Protein AF-A0A0A1VB60-F1 (afdb_monomer_lite)

Radius of gyration: 10.87 Å; chains: 1; bounding box: 24×30×31 Å

pLDDT: mean 89.46, std 11.12, range [37.34, 97.56]

Sequence (68 aa):
MSMVYIRKTYGLTVKVGDQVSIRKGAGTWFDGLQGKLLRAHGQYLVVAGETWRGNFHPNDVEPLEAKQ

Secondary structure (DSSP, 8-state):
--HHHHHHHHT----TT-EEEEPTTSSSTTTT-EEEEEEEETTEEEEE-SS-EEEE-GGGEEEPP---

Structure (mmCIF, N/CA/C/O backbone):
data_AF-A0A0A1VB60-F1
#
_entry.id   AF-A0A0A1VB60-F1
#
loop_
_atom_site.group_PDB
_atom_site.id
_atom_site.type_symbol
_atom_site.label_atom_id
_atom_site.label_alt_id
_atom_site.label_comp_id
_atom_site.label_asym_id
_atom_site.label_entity_id
_atom_site.label_seq_id
_atom_site.pdbx_PDB_ins_code
_atom_site.Cartn_x
_atom_site.Cartn_y
_atom_site.Cartn_z
_atom_site.occupancy
_atom_site.B_iso_or_equiv
_atom_site.auth_seq_id
_atom_site.auth_comp_id
_atom_site.auth_asym_id
_atom_site.auth_atom_id
_atom_site.pdbx_PDB_model_num
ATOM 1 N N . MET A 1 1 ? -3.118 -5.985 -12.979 1.00 75.75 1 MET A N 1
ATOM 2 C CA . MET A 1 1 ? -3.376 -6.977 -11.911 1.00 75.75 1 MET A CA 1
ATOM 3 C C . MET A 1 1 ? -4.441 -6.438 -10.972 1.00 75.75 1 MET A C 1
ATOM 5 O O . MET A 1 1 ? -4.505 -5.228 -10.789 1.00 75.75 1 MET A O 1
ATOM 9 N N . SER A 1 2 ? -5.310 -7.301 -10.441 1.00 86.31 2 SER A N 1
ATOM 10 C CA . SER A 1 2 ? -6.377 -6.896 -9.517 1.00 86.31 2 SER A CA 1
ATOM 11 C C . SER A 1 2 ? -5.882 -6.877 -8.066 1.00 86.31 2 SER A C 1
ATOM 13 O O . SER A 1 2 ? -4.939 -7.587 -7.720 1.00 86.31 2 SER A O 1
ATOM 15 N N . MET A 1 3 ? -6.550 -6.109 -7.196 1.00 88.81 3 MET A N 1
ATOM 16 C CA . MET A 1 3 ? -6.255 -6.099 -5.754 1.00 88.81 3 MET A CA 1
ATOM 17 C C . MET A 1 3 ? -6.354 -7.506 -5.141 1.00 88.81 3 MET A C 1
ATOM 19 O O . MET A 1 3 ? -5.537 -7.883 -4.310 1.00 88.81 3 MET A O 1
ATOM 23 N N . VAL A 1 4 ? -7.321 -8.312 -5.592 1.00 89.44 4 VAL A N 1
ATOM 24 C CA . VAL A 1 4 ? -7.502 -9.701 -5.137 1.00 89.44 4 VAL A CA 1
ATOM 25 C C . VAL A 1 4 ? -6.280 -10.559 -5.468 1.00 89.44 4 VAL A C 1
ATOM 27 O O . VAL A 1 4 ? -5.811 -11.307 -4.614 1.00 89.44 4 VAL A O 1
ATOM 30 N N . TYR A 1 5 ? -5.733 -10.421 -6.680 1.00 90.31 5 TYR A N 1
ATOM 31 C CA . TYR A 1 5 ? -4.531 -11.148 -7.081 1.00 90.31 5 TYR A CA 1
ATOM 32 C C . TYR A 1 5 ? -3.323 -10.763 -6.220 1.00 90.31 5 TYR A C 1
ATOM 34 O O . TYR A 1 5 ? -2.626 -11.645 -5.722 1.00 90.31 5 TYR A O 1
ATOM 42 N N . ILE A 1 6 ? -3.097 -9.462 -6.006 1.00 90.25 6 ILE A N 1
ATOM 43 C CA . ILE A 1 6 ? -1.975 -8.972 -5.191 1.00 90.25 6 ILE A CA 1
ATOM 44 C C . ILE A 1 6 ? -2.087 -9.504 -3.761 1.00 90.25 6 ILE A C 1
ATOM 46 O O . ILE A 1 6 ? -1.134 -10.077 -3.244 1.00 90.25 6 ILE A O 1
ATOM 50 N N . ARG A 1 7 ? -3.267 -9.409 -3.144 1.00 90.62 7 ARG A N 1
ATOM 51 C CA . ARG A 1 7 ? -3.487 -9.921 -1.784 1.00 90.62 7 ARG A CA 1
ATOM 52 C C . ARG A 1 7 ? -3.178 -11.406 -1.661 1.00 90.62 7 ARG A C 1
ATOM 54 O O . ARG A 1 7 ? -2.485 -11.804 -0.734 1.00 90.62 7 ARG A O 1
ATOM 61 N N . LYS A 1 8 ? -3.633 -12.214 -2.623 1.00 91.81 8 LYS A N 1
ATOM 62 C CA . LYS A 1 8 ? -3.353 -13.655 -2.640 1.00 91.81 8 LYS A CA 1
ATOM 63 C C . LYS A 1 8 ? -1.868 -13.959 -2.862 1.00 91.81 8 LYS A C 1
ATOM 65 O O . LYS A 1 8 ? -1.348 -14.879 -2.247 1.00 91.81 8 LYS A O 1
ATOM 70 N N . THR A 1 9 ? -1.203 -13.199 -3.729 1.00 92.44 9 THR A N 1
ATOM 71 C CA . THR A 1 9 ? 0.205 -13.428 -4.098 1.00 92.44 9 THR A CA 1
ATOM 72 C C . THR A 1 9 ? 1.161 -13.047 -2.970 1.00 92.44 9 THR A C 1
ATOM 74 O O . THR A 1 9 ? 2.123 -13.762 -2.723 1.00 92.44 9 THR A O 1
ATOM 77 N N . TYR A 1 10 ? 0.882 -11.942 -2.276 1.00 90.56 10 TYR A N 1
ATOM 78 C CA . TYR A 1 10 ? 1.764 -11.376 -1.251 1.00 90.56 10 TYR A CA 1
ATOM 79 C C . TYR A 1 10 ? 1.259 -11.590 0.184 1.00 90.56 10 TYR A C 1
ATOM 81 O O . TYR A 1 10 ? 1.830 -11.048 1.121 1.00 90.56 10 TYR A O 1
ATOM 89 N N . GLY A 1 11 ? 0.174 -12.349 0.377 1.00 89.25 11 GLY A N 1
ATOM 90 C CA . GLY A 1 11 ? -0.385 -12.628 1.705 1.00 89.25 11 GLY A CA 1
ATOM 91 C C . GLY A 1 11 ? -0.958 -11.399 2.422 1.00 89.25 11 GLY A C 1
ATOM 92 O O . GLY A 1 11 ? -1.027 -11.381 3.647 1.00 89.25 11 GLY A O 1
ATOM 93 N N . LEU A 1 12 ? -1.364 -10.362 1.684 1.00 88.19 12 LEU A N 1
ATOM 94 C CA . LEU A 1 12 ? -1.837 -9.109 2.273 1.00 88.19 12 LEU A CA 1
ATOM 95 C C . LEU A 1 12 ? -3.300 -9.185 2.721 1.00 88.19 12 LEU A C 1
ATOM 97 O O . LEU A 1 12 ? -4.203 -9.533 1.952 1.00 88.19 12 LEU A O 1
ATOM 101 N N . THR A 1 13 ? -3.556 -8.736 3.946 1.00 90.44 13 THR A N 1
ATOM 102 C CA . THR A 1 13 ? -4.907 -8.648 4.516 1.00 90.44 13 THR A CA 1
ATOM 103 C C . THR A 1 13 ? -5.628 -7.349 4.147 1.00 90.44 13 THR A C 1
ATOM 105 O O . THR A 1 13 ? -6.857 -7.365 4.062 1.00 90.44 13 THR A O 1
ATOM 108 N N . VAL A 1 14 ? -4.890 -6.279 3.826 1.00 90.88 14 VAL A N 1
ATOM 109 C CA . VAL A 1 14 ? -5.418 -4.935 3.517 1.00 90.88 14 VAL A CA 1
ATOM 110 C C . VAL A 1 14 ? -6.324 -4.904 2.281 1.00 90.88 14 VAL A C 1
ATOM 112 O O . VAL A 1 14 ? -6.099 -5.619 1.300 1.00 90.88 14 VAL A O 1
ATOM 115 N N . LYS A 1 15 ? -7.349 -4.050 2.302 1.00 92.75 15 LYS A N 1
ATOM 116 C CA . LYS A 1 15 ? -8.273 -3.781 1.185 1.00 92.75 15 LYS A CA 1
ATOM 117 C C . LYS A 1 15 ? -8.250 -2.303 0.791 1.00 92.75 15 LYS A C 1
ATOM 119 O O . LYS A 1 15 ? -7.793 -1.436 1.528 1.00 92.75 15 LYS A O 1
ATOM 124 N N . VAL A 1 16 ? -8.769 -2.009 -0.403 1.00 93.94 16 VAL A N 1
ATOM 125 C CA . VAL A 1 16 ? -8.992 -0.621 -0.831 1.00 93.94 16 VAL A CA 1
ATOM 126 C C . VAL A 1 16 ? -9.845 0.098 0.210 1.00 93.94 16 VAL A C 1
ATOM 128 O O . VAL A 1 16 ? -10.899 -0.396 0.603 1.00 93.94 16 VAL A O 1
ATOM 131 N N . GLY A 1 17 ? -9.385 1.273 0.618 1.00 94.00 17 GLY A N 1
ATOM 132 C CA . GLY A 1 17 ? -10.003 2.104 1.635 1.00 94.00 17 GLY A CA 1
ATOM 133 C C . GLY A 1 17 ? -9.358 1.986 3.012 1.00 94.00 17 GLY A C 1
ATOM 134 O O . GLY A 1 17 ? -9.566 2.897 3.811 1.00 94.00 17 GLY A O 1
ATOM 135 N N . ASP A 1 18 ? -8.570 0.941 3.271 1.00 94.62 18 ASP A N 1
ATOM 136 C CA . ASP A 1 18 ? -7.888 0.774 4.554 1.00 94.62 18 ASP A CA 1
ATOM 137 C C . ASP A 1 18 ? -6.774 1.803 4.735 1.00 94.62 18 ASP A C 1
ATOM 139 O O . ASP A 1 18 ? -6.123 2.225 3.771 1.00 94.62 18 ASP A O 1
ATOM 143 N N . GLN A 1 19 ? -6.534 2.160 5.994 1.00 95.81 19 GLN A N 1
ATOM 144 C CA . GLN A 1 19 ? -5.333 2.879 6.377 1.00 95.81 19 GLN A CA 1
ATOM 145 C C . GLN A 1 19 ? -4.179 1.880 6.516 1.00 95.81 19 GLN A C 1
ATOM 147 O O . GLN A 1 19 ? -4.320 0.825 7.135 1.00 95.81 19 GLN A O 1
ATOM 152 N N . VAL A 1 20 ? -3.038 2.218 5.931 1.00 95.38 20 VAL A N 1
ATOM 153 C CA . VAL A 1 20 ? -1.837 1.382 5.891 1.00 95.38 20 VAL A CA 1
ATOM 154 C C . VAL A 1 20 ? -0.609 2.211 6.247 1.00 95.38 20 VAL A C 1
ATOM 156 O O . VAL A 1 20 ? -0.627 3.439 6.130 1.00 95.38 20 VAL A O 1
ATOM 159 N N . SER A 1 21 ? 0.459 1.539 6.663 1.00 95.06 21 SER A N 1
ATOM 160 C CA . SER A 1 21 ? 1.776 2.138 6.867 1.00 95.06 21 SER A CA 1
ATOM 161 C C . SER A 1 21 ? 2.721 1.696 5.760 1.00 95.06 21 SER A C 1
ATOM 163 O O . SER A 1 21 ? 2.666 0.553 5.308 1.00 95.06 21 SER A O 1
ATOM 165 N N . ILE A 1 22 ? 3.611 2.586 5.335 1.00 95.12 22 ILE A N 1
ATOM 166 C CA . ILE A 1 22 ? 4.760 2.202 4.522 1.00 95.12 22 ILE A CA 1
ATOM 167 C C . ILE A 1 22 ? 5.832 1.671 5.470 1.00 95.12 22 ILE A C 1
ATOM 169 O O . ILE A 1 22 ? 6.226 2.353 6.422 1.00 95.12 22 ILE A O 1
ATOM 173 N N . ARG A 1 23 ? 6.279 0.439 5.237 1.00 93.38 23 ARG A N 1
ATOM 174 C CA . ARG A 1 23 ? 7.284 -0.244 6.052 1.00 93.38 23 ARG A CA 1
ATOM 175 C C . ARG A 1 23 ? 8.566 0.585 6.123 1.00 93.38 23 ARG A C 1
ATOM 177 O O . ARG A 1 23 ? 9.054 1.081 5.109 1.00 93.38 23 ARG A O 1
ATOM 184 N N . LYS A 1 24 ? 9.153 0.708 7.315 1.00 84.50 24 LYS A N 1
ATOM 185 C CA . LYS A 1 24 ? 10.482 1.323 7.465 1.00 84.50 24 LYS A CA 1
ATOM 186 C C . LYS A 1 24 ? 11.545 0.437 6.814 1.00 84.50 24 LYS A C 1
ATOM 188 O O . LYS A 1 24 ? 11.594 -0.759 7.089 1.00 84.50 24 LYS A O 1
ATOM 193 N N . GLY A 1 25 ? 12.407 1.022 5.988 1.00 80.56 25 GLY A N 1
ATOM 194 C CA . GLY A 1 25 ? 13.385 0.280 5.194 1.00 80.56 25 GLY A CA 1
ATOM 195 C C . GLY A 1 25 ? 12.862 -0.159 3.825 1.00 80.56 25 GLY A C 1
ATOM 196 O O . GLY A 1 25 ? 13.521 -0.961 3.168 1.00 80.56 25 GLY A O 1
ATOM 197 N N . ALA A 1 26 ? 11.719 0.371 3.372 1.00 82.31 26 ALA A N 1
ATOM 198 C CA . ALA A 1 26 ? 11.259 0.212 1.990 1.00 82.31 26 ALA A CA 1
ATOM 199 C C . ALA A 1 26 ? 12.152 0.969 0.987 1.00 82.31 26 ALA A C 1
ATOM 201 O O . ALA A 1 26 ? 12.031 0.781 -0.223 1.00 82.31 26 ALA A O 1
ATOM 202 N N . GLY A 1 27 ? 13.060 1.825 1.476 1.00 81.12 27 GLY A N 1
ATOM 203 C CA . GLY A 1 27 ? 13.971 2.594 0.629 1.00 81.12 27 GLY A CA 1
ATOM 204 C C . GLY A 1 27 ? 13.257 3.735 -0.091 1.00 81.12 27 GLY A C 1
ATOM 205 O O . GLY A 1 27 ? 13.701 4.178 -1.151 1.00 81.12 27 GLY A O 1
ATOM 206 N N . THR A 1 28 ? 12.139 4.203 0.469 1.00 83.56 28 THR A N 1
ATOM 207 C CA . THR A 1 28 ? 11.346 5.303 -0.074 1.00 83.56 28 THR A CA 1
ATOM 208 C C . THR A 1 28 ? 11.465 6.533 0.820 1.00 83.56 28 THR A C 1
ATOM 210 O O . THR A 1 28 ? 11.748 6.445 2.011 1.00 83.56 28 THR A O 1
ATOM 213 N N . TRP A 1 29 ? 11.170 7.714 0.279 1.00 87.94 29 TRP A N 1
AT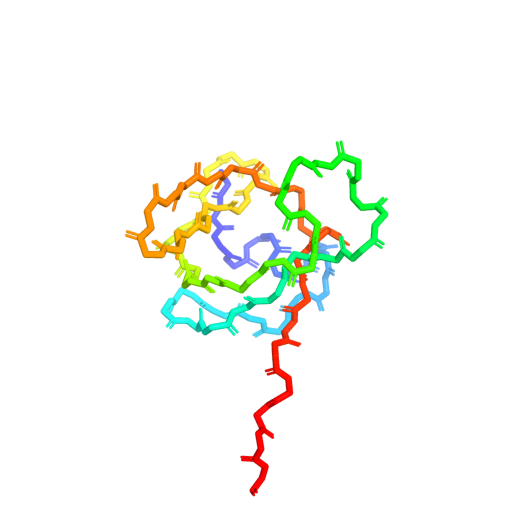OM 214 C CA . TRP A 1 29 ? 11.022 8.922 1.104 1.00 87.94 29 TRP A CA 1
ATOM 215 C C . TRP A 1 29 ? 9.777 8.891 2.005 1.00 87.94 29 TRP A C 1
ATOM 217 O O . TRP A 1 29 ? 9.576 9.805 2.798 1.00 87.94 29 TRP A O 1
ATOM 227 N N . PHE A 1 30 ? 8.939 7.858 1.878 1.00 90.31 30 PHE A N 1
ATOM 228 C CA . PHE A 1 30 ? 7.689 7.702 2.615 1.00 90.31 30 PHE A CA 1
ATOM 229 C C . PHE A 1 30 ? 7.790 6.655 3.733 1.00 90.31 30 PHE A C 1
ATOM 231 O O . PHE A 1 30 ? 6.769 6.276 4.298 1.00 90.31 30 PHE A O 1
ATOM 238 N N . ASP A 1 31 ? 8.996 6.186 4.058 1.00 89.75 31 ASP A N 1
ATOM 239 C CA . ASP A 1 31 ? 9.233 5.179 5.092 1.00 89.75 31 ASP A CA 1
ATOM 240 C C . ASP A 1 31 ? 8.617 5.589 6.443 1.00 89.75 31 ASP A C 1
ATOM 242 O O . ASP A 1 31 ? 8.917 6.643 7.007 1.00 89.75 31 ASP A O 1
ATOM 246 N N . GLY A 1 32 ? 7.748 4.733 6.983 1.00 89.69 32 GLY A N 1
ATOM 247 C CA . GLY A 1 32 ? 7.028 4.976 8.234 1.00 89.69 32 GLY A CA 1
ATOM 248 C C . GLY A 1 32 ? 5.848 5.946 8.129 1.00 8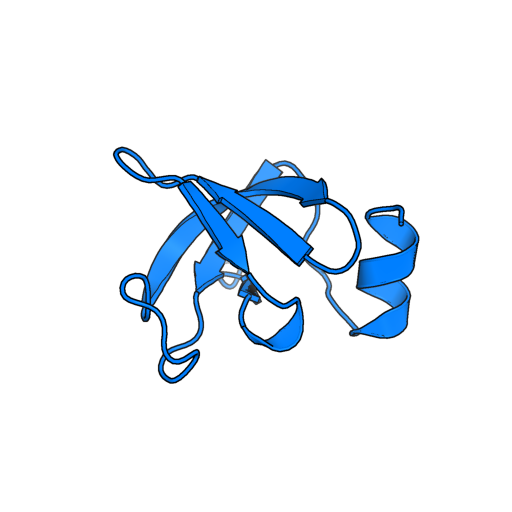9.69 32 GLY A C 1
ATOM 249 O O . GLY A 1 32 ? 5.194 6.193 9.144 1.00 89.69 32 GLY A O 1
ATOM 250 N N . LEU A 1 33 ? 5.551 6.494 6.946 1.00 94.12 33 LEU A N 1
ATOM 251 C CA . LEU A 1 33 ? 4.353 7.304 6.744 1.00 94.12 33 LEU A CA 1
ATOM 252 C C . LEU A 1 33 ? 3.117 6.424 6.585 1.00 94.12 33 LEU A C 1
ATOM 254 O O . LEU A 1 33 ? 3.171 5.305 6.077 1.00 94.12 33 LEU A O 1
ATOM 258 N N . GLN A 1 34 ? 1.978 6.977 6.984 1.00 95.19 34 GLN A N 1
ATOM 259 C CA . GLN A 1 34 ? 0.683 6.321 6.880 1.00 95.19 34 GLN A CA 1
ATOM 260 C C . GLN A 1 34 ? -0.164 6.975 5.799 1.00 95.19 34 GLN A C 1
ATOM 262 O O . GLN A 1 34 ? -0.117 8.191 5.596 1.00 95.19 34 GLN A O 1
ATOM 267 N N . GLY A 1 35 ? -0.980 6.172 5.133 1.00 95.62 35 GLY A N 1
ATOM 268 C CA . GLY A 1 35 ? -1.894 6.661 4.115 1.00 95.62 35 GLY A CA 1
ATOM 269 C C . GLY A 1 35 ? -3.016 5.680 3.835 1.00 95.62 35 GLY A C 1
ATOM 270 O O . GLY A 1 35 ? -3.041 4.559 4.339 1.00 95.62 35 GLY A O 1
ATOM 271 N N . LYS A 1 36 ? -3.956 6.112 3.006 1.00 97.12 36 LYS A N 1
ATOM 272 C CA . LYS A 1 36 ? -5.097 5.311 2.584 1.00 97.12 36 LYS A CA 1
ATOM 273 C C . LYS A 1 36 ? -4.753 4.522 1.329 1.00 97.12 36 LYS A C 1
ATOM 275 O O . LYS A 1 36 ? -4.287 5.093 0.336 1.00 97.12 36 LYS A O 1
ATOM 280 N N . LEU A 1 37 ? -5.032 3.223 1.337 1.00 96.44 37 LEU A N 1
ATOM 281 C CA . LEU A 1 37 ? -4.884 2.371 0.164 1.00 96.44 37 LEU A CA 1
ATOM 282 C C . LEU A 1 37 ? -5.997 2.676 -0.849 1.00 96.44 37 LEU A C 1
ATOM 284 O O . LEU A 1 37 ? -7.169 2.407 -0.599 1.00 96.44 37 LEU A O 1
ATOM 288 N N . LEU A 1 38 ? -5.650 3.224 -2.013 1.00 96.38 38 LEU A N 1
ATOM 289 C CA . LEU A 1 38 ? -6.638 3.667 -3.004 1.00 96.38 38 LEU A CA 1
ATOM 290 C C . LEU A 1 38 ? -6.982 2.592 -4.033 1.00 96.38 38 LEU A C 1
ATOM 292 O O . LEU A 1 38 ? -8.141 2.436 -4.406 1.00 96.38 38 LEU A O 1
ATOM 296 N N . ARG A 1 39 ? -5.969 1.899 -4.563 1.00 95.00 39 ARG A N 1
ATOM 297 C CA . ARG A 1 39 ? -6.128 0.871 -5.604 1.00 95.00 39 ARG A CA 1
ATOM 298 C C . ARG A 1 39 ? -4.838 0.086 -5.811 1.00 95.00 39 ARG A C 1
ATOM 300 O O . ARG A 1 39 ? -3.770 0.508 -5.384 1.00 95.00 39 ARG A O 1
ATOM 307 N N . ALA A 1 40 ? -4.944 -1.008 -6.554 1.00 93.94 40 ALA A N 1
ATOM 308 C CA . ALA A 1 40 ? -3.803 -1.644 -7.200 1.00 93.94 40 ALA A CA 1
ATOM 309 C C . ALA A 1 40 ? -3.516 -0.970 -8.554 1.00 93.94 40 ALA A C 1
ATOM 311 O O . ALA A 1 40 ? -4.446 -0.574 -9.264 1.00 93.94 40 ALA A O 1
ATOM 312 N N . HIS A 1 41 ? -2.244 -0.860 -8.929 1.00 93.62 41 HIS A N 1
ATOM 313 C CA . HIS A 1 41 ? -1.811 -0.424 -10.255 1.00 93.62 41 HIS A CA 1
ATOM 314 C C . HIS A 1 41 ? -0.640 -1.294 -10.722 1.00 93.62 41 HIS A C 1
ATOM 316 O O . HIS A 1 41 ? 0.474 -1.198 -10.210 1.00 93.62 41 HIS A O 1
ATOM 322 N N . GLY A 1 42 ? -0.898 -2.189 -11.680 1.00 90.00 42 GLY A N 1
ATOM 323 C CA . GLY A 1 42 ? 0.063 -3.239 -12.022 1.00 90.00 42 GLY A CA 1
ATOM 324 C C . GLY A 1 42 ? 0.316 -4.148 -10.817 1.00 90.00 42 GLY A C 1
ATOM 325 O O . GLY A 1 42 ? -0.645 -4.646 -10.234 1.00 90.00 42 GLY A O 1
ATOM 326 N N . GLN A 1 43 ? 1.586 -4.340 -10.460 1.00 91.38 43 GLN A N 1
ATOM 327 C CA . GLN A 1 43 ? 2.023 -5.087 -9.272 1.00 91.38 43 GLN A CA 1
ATOM 328 C C . GLN A 1 43 ? 2.124 -4.229 -7.998 1.00 91.38 43 GLN A C 1
ATOM 330 O O . GLN A 1 43 ? 2.445 -4.755 -6.941 1.00 91.38 43 GLN A O 1
ATOM 335 N N . TYR A 1 44 ? 1.865 -2.922 -8.088 1.00 94.31 44 TYR A N 1
ATOM 336 C CA . TYR A 1 44 ? 2.061 -1.976 -6.989 1.00 94.31 44 TYR A CA 1
ATOM 337 C C . TYR A 1 44 ? 0.740 -1.557 -6.340 1.00 94.31 44 TYR A C 1
ATOM 339 O O . TYR A 1 44 ? -0.334 -1.604 -6.953 1.00 94.31 44 TYR A O 1
ATOM 347 N N . LEU A 1 45 ? 0.838 -1.092 -5.099 1.00 95.75 45 LEU A N 1
ATOM 348 C CA . LEU A 1 45 ? -0.249 -0.504 -4.329 1.00 95.75 45 LEU A CA 1
ATOM 349 C C . LEU A 1 45 ? -0.144 1.016 -4.352 1.00 95.75 45 LEU A C 1
ATOM 351 O O . LEU A 1 45 ? 0.907 1.583 -4.071 1.00 95.75 45 LEU A O 1
ATOM 355 N N . VAL A 1 46 ? -1.250 1.676 -4.679 1.00 96.56 46 VAL A N 1
ATOM 356 C CA . VAL A 1 46 ? -1.340 3.134 -4.662 1.00 96.56 46 VAL A CA 1
ATOM 357 C C . VAL A 1 46 ? -1.806 3.574 -3.282 1.00 96.56 46 VAL A C 1
ATOM 359 O O . VAL A 1 46 ? -2.964 3.336 -2.930 1.00 96.56 46 VAL A O 1
ATOM 362 N N . VAL A 1 47 ? -0.937 4.252 -2.540 1.00 96.94 47 VAL A N 1
ATOM 363 C CA . VAL A 1 47 ? -1.239 4.786 -1.205 1.00 96.94 47 VAL A CA 1
ATOM 364 C C . VAL A 1 47 ? -1.192 6.307 -1.257 1.00 96.94 47 VAL A C 1
ATOM 366 O O . VAL A 1 47 ? -0.306 6.880 -1.895 1.00 96.94 47 VAL A O 1
ATOM 369 N N . ALA A 1 48 ? -2.168 6.955 -0.627 1.00 97.56 48 ALA A N 1
ATOM 370 C CA . ALA A 1 48 ? -2.223 8.407 -0.515 1.00 97.56 48 ALA A CA 1
ATOM 371 C C . ALA A 1 48 ? -2.255 8.835 0.952 1.00 97.56 48 ALA A C 1
ATOM 373 O O . ALA A 1 48 ? -3.147 8.429 1.699 1.00 97.56 48 ALA A O 1
ATOM 374 N N . GLY A 1 49 ? -1.283 9.652 1.343 1.00 94.62 49 GLY A N 1
ATOM 375 C CA . GLY A 1 49 ? -1.364 10.455 2.555 1.00 94.62 49 GLY A CA 1
ATOM 376 C C . GLY A 1 49 ? -2.067 11.785 2.284 1.00 94.62 49 GLY A C 1
ATOM 377 O O . GLY A 1 49 ? -2.656 11.993 1.226 1.00 94.62 49 GLY A O 1
ATOM 378 N N . GLU A 1 50 ? -1.990 12.697 3.248 1.00 91.88 50 GLU A N 1
ATOM 379 C CA . GLU A 1 50 ? -2.661 14.001 3.178 1.00 91.88 50 GLU A CA 1
ATOM 380 C C . GLU A 1 50 ? -2.112 14.896 2.056 1.00 91.88 50 GLU A C 1
ATOM 382 O O . GLU A 1 50 ? -2.873 15.490 1.298 1.00 91.88 50 GLU A O 1
ATOM 387 N N . THR A 1 51 ? -0.787 14.941 1.905 1.00 93.94 51 THR A N 1
ATOM 388 C CA . THR A 1 51 ? -0.087 15.803 0.934 1.00 93.94 51 THR A CA 1
ATOM 389 C C . THR A 1 51 ? 0.717 15.021 -0.101 1.00 93.94 51 THR A C 1
ATOM 391 O O . THR A 1 51 ? 1.412 15.611 -0.928 1.00 93.94 51 THR A O 1
ATOM 394 N N . TRP A 1 52 ? 0.646 13.689 -0.076 1.00 94.38 52 TRP A N 1
ATOM 395 C CA . TRP A 1 52 ? 1.492 12.836 -0.900 1.00 94.38 52 TRP A CA 1
ATOM 396 C C . TRP A 1 52 ? 0.752 11.613 -1.423 1.00 94.38 52 TRP A C 1
ATOM 398 O O . TRP A 1 52 ? -0.240 11.146 -0.864 1.00 94.38 52 TRP A O 1
ATOM 408 N N . ARG A 1 53 ? 1.275 11.062 -2.516 1.00 95.69 53 ARG A N 1
ATOM 409 C CA . ARG A 1 53 ? 0.794 9.821 -3.113 1.00 95.69 53 ARG A CA 1
ATOM 410 C C . ARG A 1 53 ? 1.966 9.054 -3.697 1.00 95.69 53 ARG A C 1
ATOM 412 O O . ARG A 1 53 ? 2.803 9.641 -4.376 1.00 95.69 53 ARG A O 1
ATOM 419 N N . GLY A 1 54 ? 1.991 7.747 -3.472 1.00 94.75 54 GLY A N 1
ATOM 420 C CA . GLY A 1 54 ? 3.054 6.875 -3.959 1.00 94.75 54 GLY A CA 1
ATOM 421 C C . GLY A 1 54 ? 2.540 5.528 -4.449 1.00 94.75 54 GLY A C 1
ATOM 422 O O . GLY A 1 54 ? 1.408 5.126 -4.162 1.00 94.75 54 GLY A O 1
ATOM 423 N N . ASN A 1 55 ? 3.394 4.848 -5.212 1.00 95.31 55 ASN A N 1
ATOM 424 C CA . ASN A 1 55 ? 3.209 3.462 -5.619 1.00 95.31 55 ASN A CA 1
ATOM 425 C C . ASN A 1 55 ? 4.229 2.619 -4.857 1.00 95.31 55 ASN A C 1
ATOM 427 O O . ASN A 1 55 ? 5.426 2.868 -4.975 1.00 95.31 55 ASN A O 1
ATOM 431 N N . PHE A 1 56 ? 3.760 1.630 -4.109 1.00 95.00 56 PHE A N 1
ATOM 432 C CA . PHE A 1 56 ? 4.598 0.830 -3.220 1.00 95.00 56 PHE A CA 1
ATOM 433 C C . PHE A 1 56 ? 4.515 -0.633 -3.596 1.00 95.00 56 PHE A C 1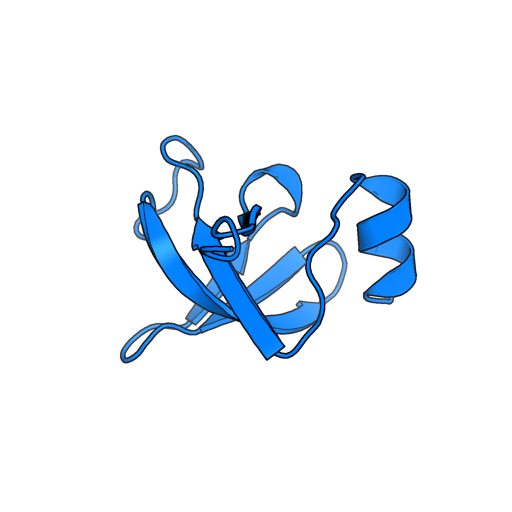
ATOM 435 O O . PHE A 1 56 ? 3.464 -1.116 -4.036 1.00 95.00 56 PHE A O 1
ATOM 442 N N . HIS A 1 57 ? 5.634 -1.340 -3.461 1.00 94.38 57 HIS A N 1
ATOM 443 C CA . HIS A 1 57 ? 5.606 -2.779 -3.625 1.00 94.38 57 HIS A CA 1
ATOM 444 C C . HIS A 1 57 ? 4.758 -3.378 -2.485 1.00 94.38 57 HIS A C 1
ATOM 446 O O . HIS A 1 57 ? 4.806 -2.873 -1.365 1.00 94.38 57 HIS A O 1
ATOM 452 N N . PRO A 1 58 ? 3.970 -4.436 -2.730 1.00 94.00 58 PRO 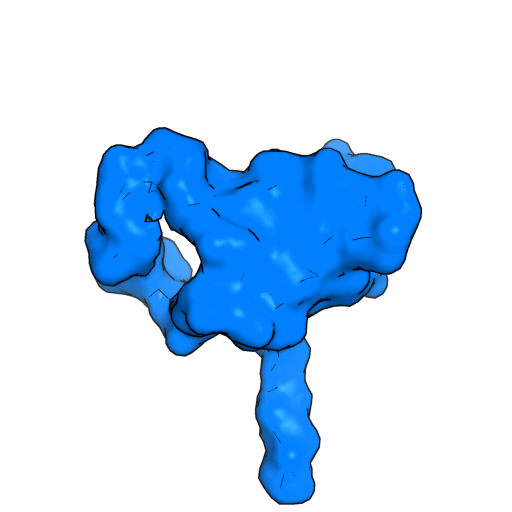A N 1
ATOM 453 C CA . PRO A 1 58 ? 3.106 -5.042 -1.716 1.00 94.00 58 PRO A CA 1
ATOM 454 C C . PRO A 1 58 ? 3.819 -5.391 -0.398 1.00 94.00 58 PRO A C 1
ATOM 456 O O . PRO A 1 58 ? 3.250 -5.182 0.664 1.00 94.00 58 PRO A O 1
ATOM 459 N N . ASN A 1 59 ? 5.080 -5.838 -0.455 1.00 93.81 59 ASN A N 1
ATOM 460 C CA . ASN A 1 59 ? 5.896 -6.150 0.734 1.00 93.81 59 ASN A CA 1
ATOM 461 C C . ASN A 1 59 ? 6.327 -4.924 1.558 1.00 93.81 59 ASN A C 1
ATOM 463 O O . ASN A 1 59 ? 6.854 -5.086 2.654 1.00 93.81 59 ASN A O 1
ATOM 467 N N . ASP A 1 60 ? 6.145 -3.718 1.026 1.00 94.88 60 ASP A N 1
ATOM 468 C CA . ASP A 1 60 ? 6.487 -2.464 1.698 1.00 94.88 60 ASP A CA 1
ATOM 469 C C . ASP A 1 60 ? 5.259 -1.787 2.308 1.00 94.88 60 ASP A C 1
ATOM 471 O O . ASP A 1 60 ? 5.363 -0.685 2.839 1.00 94.88 60 ASP A O 1
ATOM 475 N N . VAL A 1 61 ? 4.091 -2.425 2.224 1.00 94.19 61 VAL A N 1
ATOM 476 C CA . VAL A 1 61 ? 2.844 -1.919 2.789 1.00 94.19 61 VAL A CA 1
ATOM 477 C C . VAL A 1 61 ? 2.407 -2.829 3.923 1.00 94.19 61 VAL A C 1
ATOM 479 O O . VAL A 1 61 ? 2.110 -4.005 3.722 1.00 94.19 61 VAL A O 1
ATOM 482 N N . GLU A 1 62 ? 2.323 -2.253 5.112 1.00 93.12 62 GLU A N 1
ATOM 483 C CA . GLU A 1 62 ? 1.919 -2.939 6.329 1.00 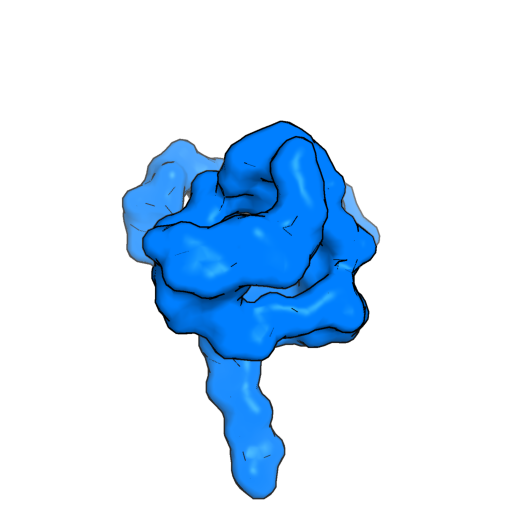93.12 62 GLU A CA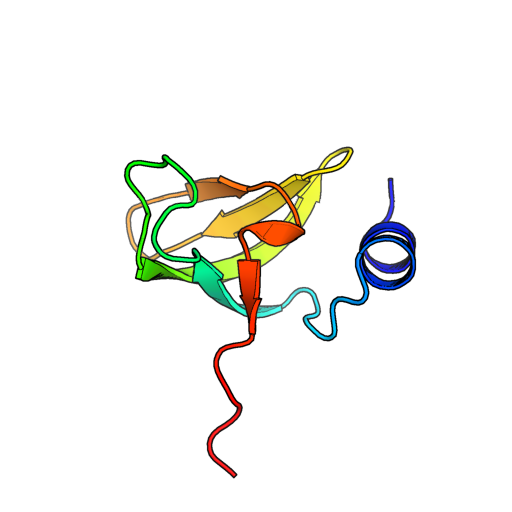 1
ATOM 484 C C . GLU A 1 62 ? 0.496 -2.516 6.713 1.00 93.12 62 GLU A C 1
ATOM 486 O O . GLU A 1 62 ? 0.156 -1.326 6.634 1.00 93.12 62 GLU A O 1
ATOM 491 N N . PRO A 1 63 ? -0.369 -3.458 7.130 1.00 91.75 63 PRO A N 1
ATOM 492 C CA . PRO A 1 63 ? -1.621 -3.089 7.770 1.00 91.75 63 PRO A CA 1
ATOM 493 C C . PRO A 1 63 ? -1.307 -2.283 9.032 1.00 91.75 63 PRO A C 1
ATOM 495 O O . PRO A 1 63 ? -0.483 -2.694 9.847 1.00 91.75 63 PRO A O 1
ATOM 498 N N . LEU A 1 64 ? -1.984 -1.151 9.221 1.00 86.88 64 LEU A N 1
ATOM 499 C CA . LEU A 1 64 ? -2.070 -0.583 10.559 1.00 86.88 64 LEU A CA 1
ATOM 500 C C . LEU A 1 64 ? -2.961 -1.528 11.351 1.00 86.88 64 LEU A C 1
ATOM 502 O O . LEU A 1 64 ? -4.094 -1.772 10.931 1.00 86.88 64 LEU A O 1
ATOM 506 N N . GLU A 1 65 ? -2.437 -2.113 12.430 1.00 68.50 65 GLU A N 1
ATOM 507 C CA . GLU A 1 65 ? -3.250 -2.946 13.312 1.00 68.50 65 GLU A CA 1
ATOM 508 C C . GLU A 1 65 ? -4.551 -2.199 13.608 1.00 68.50 65 GLU A C 1
ATOM 510 O O . GLU A 1 65 ? -4.541 -1.051 14.066 1.00 68.50 65 GLU A O 1
ATOM 515 N N . ALA A 1 66 ? -5.682 -2.828 13.281 1.00 52.22 66 ALA A N 1
ATOM 516 C CA . ALA A 1 66 ? -6.957 -2.337 13.752 1.00 52.22 66 ALA A CA 1
ATOM 517 C C . ALA A 1 66 ? -6.851 -2.370 15.275 1.00 52.22 66 ALA A C 1
ATOM 519 O O . ALA A 1 66 ? -6.753 -3.452 15.851 1.00 52.22 66 ALA A O 1
ATOM 520 N N . LYS A 1 67 ? -6.806 -1.195 15.916 1.00 42.09 67 LYS A N 1
ATOM 521 C CA . LYS A 1 67 ? -7.052 -1.115 17.353 1.00 42.09 67 LYS A CA 1
ATOM 522 C C . LYS A 1 67 ? -8.381 -1.835 17.583 1.00 42.09 67 LYS A C 1
ATOM 524 O O . LYS A 1 67 ? -9.398 -1.390 17.050 1.00 42.09 67 LYS A O 1
ATOM 529 N N . GLN A 1 68 ? -8.305 -2.992 18.239 1.00 37.34 68 GLN A N 1
ATOM 530 C CA . GLN A 1 68 ? -9.462 -3.739 18.721 1.00 37.34 68 GLN A CA 1
ATOM 531 C C . GLN A 1 68 ? -10.293 -2.860 19.653 1.00 37.34 68 GLN A C 1
ATOM 533 O O . GLN A 1 68 ? -9.687 -2.018 20.359 1.00 37.34 68 GLN A O 1
#

Foldseek 3Di:
DFPVVLCVVVVDPDDQQAKKAFDAPQPDPRHGPIFGFHTDDVQWTWTDDPPDIDTGHSVRIGHPPDPD